Protein AF-A0A8T5LYR2-F1 (afdb_monomer)

Mean predicted aligned error: 3.95 Å

Structure (mmCIF, N/CA/C/O backbone):
data_AF-A0A8T5LYR2-F1
#
_entry.id   AF-A0A8T5LYR2-F1
#
loop_
_atom_site.group_PDB
_atom_site.id
_atom_site.type_symbol
_atom_site.label_atom_id
_atom_site.label_alt_id
_atom_site.label_comp_id
_atom_site.label_asym_id
_atom_site.label_entity_id
_atom_site.label_seq_id
_atom_site.pdbx_PDB_ins_code
_atom_site.Cartn_x
_atom_site.Cartn_y
_atom_site.Cartn_z
_atom_site.occupancy
_atom_site.B_iso_or_equiv
_atom_site.auth_seq_id
_atom_site.auth_comp_id
_atom_site.auth_asym_id
_atom_site.auth_atom_id
_atom_site.pdbx_PDB_model_num
ATOM 1 N N . MET A 1 1 ? -1.162 -0.592 -6.879 1.00 84.75 1 MET A N 1
ATOM 2 C CA . MET A 1 1 ? -0.625 -0.529 -5.488 1.00 84.75 1 MET A CA 1
ATOM 3 C C . MET A 1 1 ? -1.712 -0.674 -4.450 1.00 84.75 1 MET A C 1
ATOM 5 O O . MET A 1 1 ? -1.560 -1.513 -3.574 1.00 84.75 1 MET A O 1
ATOM 9 N N . TYR A 1 2 ? -2.795 0.098 -4.554 1.00 85.25 2 TYR A N 1
ATOM 10 C CA . TYR A 1 2 ? -3.949 -0.070 -3.677 1.00 85.25 2 TYR A CA 1
ATOM 11 C C . TYR A 1 2 ? -4.522 -1.492 -3.756 1.00 85.25 2 TYR A C 1
ATOM 13 O O . TYR A 1 2 ? -4.565 -2.163 -2.735 1.00 85.25 2 TYR A O 1
ATOM 21 N N . ASP A 1 3 ? -4.784 -2.014 -4.960 1.00 88.06 3 ASP A N 1
ATOM 22 C CA . ASP A 1 3 ? -5.318 -3.379 -5.131 1.00 88.06 3 ASP A CA 1
ATOM 23 C C . ASP A 1 3 ? -4.416 -4.459 -4.533 1.00 88.06 3 ASP A C 1
ATOM 25 O O . ASP A 1 3 ? -4.889 -5.409 -3.918 1.00 88.06 3 ASP A O 1
ATOM 29 N N . PHE A 1 4 ? -3.098 -4.295 -4.661 1.00 87.62 4 PHE A N 1
ATOM 30 C CA . PHE A 1 4 ? -2.125 -5.206 -4.063 1.00 87.62 4 PHE A CA 1
ATOM 31 C C . PHE A 1 4 ? -2.231 -5.220 -2.531 1.00 87.62 4 PHE A C 1
ATOM 33 O O . PHE A 1 4 ? -2.277 -6.290 -1.921 1.00 87.62 4 PHE A O 1
ATOM 40 N N . LEU A 1 5 ? -2.308 -4.040 -1.907 1.00 86.50 5 LEU A N 1
ATOM 41 C CA . LEU A 1 5 ? -2.493 -3.924 -0.460 1.00 86.50 5 LEU A CA 1
ATOM 42 C C . LEU A 1 5 ? -3.886 -4.418 -0.032 1.00 86.50 5 LEU A C 1
ATOM 44 O O . LEU A 1 5 ? -3.999 -5.074 0.997 1.00 86.50 5 LEU A O 1
ATOM 48 N N . CYS A 1 6 ? -4.922 -4.194 -0.846 1.00 87.69 6 CYS A N 1
ATOM 49 C CA . CYS A 1 6 ? -6.280 -4.704 -0.642 1.00 87.69 6 CYS A CA 1
ATOM 50 C C . CYS A 1 6 ? -6.382 -6.227 -0.743 1.00 87.69 6 CYS A C 1
ATOM 52 O O . CYS A 1 6 ? -7.204 -6.821 -0.051 1.00 87.69 6 CYS A O 1
ATOM 54 N N . LYS A 1 7 ? -5.563 -6.877 -1.574 1.00 88.75 7 LYS A N 1
ATOM 55 C CA . LYS A 1 7 ? -5.451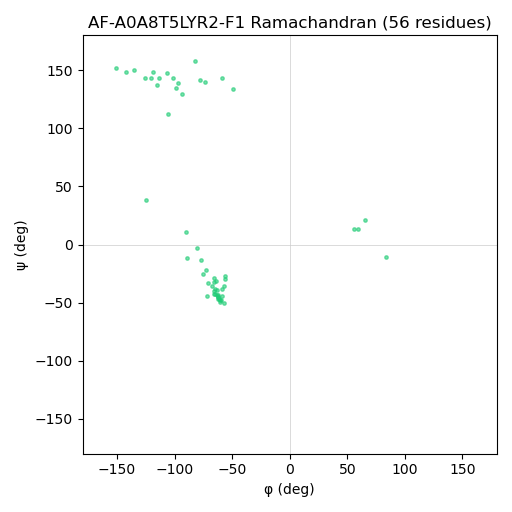 -8.344 -1.608 1.00 88.75 7 LYS A CA 1
ATOM 56 C C . LYS A 1 7 ? -4.701 -8.890 -0.390 1.00 88.75 7 LYS A C 1
ATOM 58 O O . LYS A 1 7 ? -4.889 -10.041 -0.021 1.00 88.75 7 LYS A O 1
ATOM 63 N N . ASN A 1 8 ? -3.893 -8.057 0.270 1.00 87.00 8 ASN A N 1
ATOM 64 C CA . ASN A 1 8 ? -3.016 -8.455 1.369 1.00 87.00 8 ASN A CA 1
ATOM 65 C C . ASN A 1 8 ? -3.236 -7.637 2.662 1.00 87.00 8 ASN A C 1
ATOM 67 O O . ASN A 1 8 ? -2.282 -7.338 3.381 1.00 87.00 8 ASN A O 1
ATOM 71 N N . ARG A 1 9 ? -4.490 -7.298 2.998 1.00 79.94 9 ARG A N 1
ATOM 72 C CA . ARG A 1 9 ? -4.841 -6.352 4.091 1.00 79.94 9 ARG A CA 1
ATOM 73 C C . ARG A 1 9 ? -4.288 -6.727 5.467 1.00 79.94 9 ARG A C 1
ATOM 75 O O . ARG A 1 9 ? -4.032 -5.870 6.3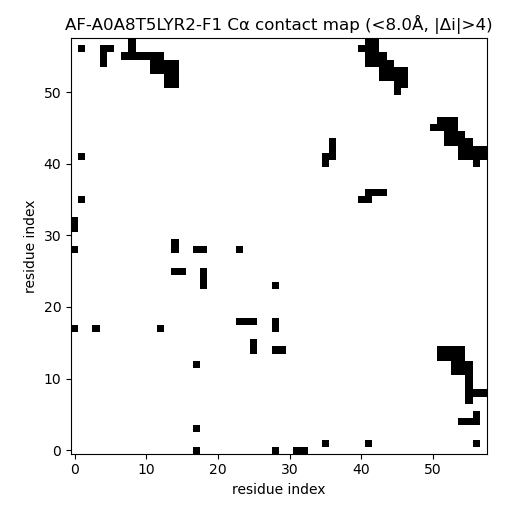04 1.00 79.94 9 ARG A O 1
ATOM 82 N N . LYS A 1 10 ? -4.057 -8.019 5.710 1.00 82.00 10 LYS A N 1
ATOM 83 C CA . LYS A 1 10 ? -3.556 -8.527 6.997 1.00 82.00 10 LYS A CA 1
ATOM 84 C C . LYS A 1 10 ? -2.054 -8.307 7.209 1.00 82.00 10 LYS A C 1
ATOM 86 O O . LYS A 1 10 ? -1.581 -8.467 8.332 1.00 82.00 10 LYS A O 1
ATOM 91 N N . LYS A 1 11 ? -1.290 -7.953 6.169 1.00 87.69 11 LYS A N 1
ATOM 92 C CA . LYS A 1 11 ? 0.175 -7.861 6.231 1.00 87.69 11 LYS A CA 1
ATOM 93 C C . LYS A 1 11 ? 0.673 -6.451 5.934 1.00 87.69 11 LYS A C 1
ATOM 95 O O . LYS A 1 11 ? 0.087 -5.691 5.171 1.00 87.69 11 LYS A O 1
ATOM 100 N N . TRP A 1 12 ? 1.784 -6.116 6.577 1.00 90.62 12 TRP A N 1
ATOM 101 C CA . TRP A 1 12 ? 2.520 -4.886 6.329 1.00 90.62 12 TRP A CA 1
ATOM 102 C C . TRP A 1 12 ? 3.609 -5.154 5.302 1.00 90.62 12 TRP A C 1
ATOM 104 O O . TRP A 1 12 ? 4.412 -6.059 5.515 1.00 90.62 12 TRP A O 1
ATOM 114 N N . PHE A 1 13 ? 3.684 -4.325 4.265 1.00 90.94 13 PHE A N 1
ATOM 115 C CA . PHE A 1 13 ? 4.692 -4.464 3.214 1.00 90.94 13 PHE A CA 1
ATOM 116 C C . PHE A 1 13 ? 5.562 -3.229 3.098 1.00 90.94 13 PHE A C 1
ATOM 118 O O . PHE A 1 13 ? 5.089 -2.103 3.228 1.00 90.94 13 PHE A O 1
ATOM 125 N N . THR A 1 14 ? 6.835 -3.432 2.814 1.00 91.00 14 THR A N 1
ATOM 126 C CA . THR A 1 14 ? 7.769 -2.383 2.418 1.00 91.00 14 THR A CA 1
ATOM 127 C C . THR A 1 14 ? 7.642 -2.084 0.927 1.00 91.00 14 THR A C 1
ATOM 129 O O . THR A 1 14 ? 7.206 -2.922 0.137 1.00 91.00 14 THR A O 1
ATOM 132 N N . SER A 1 15 ? 8.072 -0.894 0.502 1.00 89.44 15 SER A N 1
ATOM 133 C CA . SER A 1 15 ? 8.132 -0.546 -0.926 1.00 89.44 15 SER A CA 1
ATOM 134 C C . SER A 1 15 ? 8.979 -1.532 -1.742 1.00 89.44 15 SER A C 1
ATOM 136 O O . SER A 1 15 ? 8.672 -1.771 -2.908 1.00 89.44 15 SER A O 1
ATOM 138 N N . ARG A 1 16 ? 10.000 -2.146 -1.128 1.00 89.62 16 ARG A N 1
ATOM 139 C CA . ARG A 1 16 ? 10.861 -3.155 -1.758 1.00 89.62 16 ARG A CA 1
ATOM 140 C C . ARG A 1 16 ? 10.142 -4.487 -1.975 1.00 89.62 16 ARG A C 1
ATOM 142 O O . ARG A 1 16 ? 10.237 -5.041 -3.061 1.00 89.62 16 ARG A O 1
ATOM 149 N N . GLU A 1 17 ? 9.389 -4.965 -0.987 1.00 90.75 17 GLU A N 1
ATOM 150 C CA . GLU A 1 17 ? 8.587 -6.194 -1.121 1.00 90.75 17 GLU A CA 1
ATOM 151 C C . GLU A 1 17 ? 7.477 -6.028 -2.161 1.00 90.75 17 GLU A C 1
ATOM 153 O O . GLU A 1 17 ? 7.271 -6.905 -2.993 1.00 90.75 17 GLU A O 1
ATOM 158 N N . ILE A 1 18 ? 6.794 -4.877 -2.154 1.00 90.44 18 ILE A N 1
ATOM 159 C CA . ILE A 1 18 ? 5.754 -4.560 -3.143 1.00 90.44 18 ILE A CA 1
ATOM 160 C C . ILE A 1 18 ? 6.359 -4.514 -4.553 1.00 90.44 18 ILE A C 1
ATOM 162 O O . ILE A 1 18 ? 5.775 -5.044 -5.492 1.00 90.44 18 ILE A O 1
ATOM 166 N N . SER A 1 19 ? 7.530 -3.888 -4.695 1.00 92.38 19 SER A N 1
ATOM 167 C CA . SER A 1 19 ? 8.278 -3.827 -5.954 1.00 92.38 19 SER A CA 1
ATOM 168 C C . SER A 1 19 ? 8.641 -5.221 -6.464 1.00 92.38 19 SER A C 1
ATOM 170 O O . SER A 1 19 ? 8.359 -5.526 -7.619 1.00 92.38 19 SER A O 1
ATOM 172 N N . ALA A 1 20 ? 9.183 -6.079 -5.594 1.00 92.19 20 ALA A N 1
ATOM 173 C CA . ALA A 1 20 ? 9.560 -7.445 -5.942 1.00 92.19 20 ALA A CA 1
ATOM 174 C C . ALA A 1 20 ? 8.350 -8.298 -6.352 1.00 92.19 20 ALA A C 1
ATOM 176 O O . ALA A 1 20 ? 8.410 -8.992 -7.359 1.00 92.19 20 ALA A O 1
ATOM 177 N N . MET A 1 21 ? 7.234 -8.211 -5.619 1.00 90.38 21 MET A N 1
ATOM 178 C CA . MET A 1 21 ? 6.035 -8.994 -5.937 1.00 90.38 21 MET A CA 1
ATOM 179 C C . MET A 1 21 ? 5.306 -8.527 -7.195 1.00 90.38 21 MET A C 1
ATOM 181 O O . MET A 1 21 ? 4.694 -9.342 -7.876 1.00 90.38 21 MET A O 1
ATOM 185 N N . LEU A 1 22 ? 5.327 -7.227 -7.490 1.00 89.38 22 LEU A N 1
ATOM 186 C CA . LEU A 1 22 ? 4.671 -6.687 -8.682 1.00 89.38 22 LEU A CA 1
ATOM 187 C C . LEU A 1 22 ? 5.584 -6.669 -9.913 1.00 89.38 22 LEU A C 1
ATOM 189 O O . LEU A 1 22 ? 5.092 -6.404 -11.004 1.00 89.38 22 LEU A O 1
ATOM 193 N N . GLY A 1 23 ? 6.893 -6.895 -9.756 1.00 92.00 23 GLY A N 1
ATOM 194 C CA . GLY A 1 23 ? 7.868 -6.739 -10.842 1.00 92.00 23 GLY A CA 1
ATOM 195 C C . GLY A 1 23 ? 8.010 -5.289 -11.327 1.00 92.00 23 GLY A C 1
ATOM 196 O O . GLY A 1 23 ? 8.440 -5.042 -12.448 1.00 92.00 23 GLY A O 1
ATOM 197 N N . VAL A 1 24 ? 7.624 -4.312 -10.500 1.00 90.25 24 VAL A N 1
ATOM 198 C CA . VAL A 1 24 ? 7.613 -2.879 -10.843 1.00 90.25 24 VAL A CA 1
ATOM 199 C C . VAL A 1 24 ? 8.762 -2.174 -10.135 1.00 90.25 24 VAL A C 1
ATOM 201 O O . VAL A 1 24 ? 9.098 -2.518 -9.004 1.00 90.25 24 VAL A O 1
ATOM 204 N N . SER A 1 25 ? 9.334 -1.133 -10.746 1.00 92.31 25 SER A N 1
ATOM 205 C CA . SER A 1 25 ? 10.424 -0.364 -10.140 1.00 92.31 25 SER A CA 1
ATOM 206 C C . SER A 1 25 ? 10.042 0.274 -8.793 1.00 92.31 25 SER A C 1
ATOM 208 O O . SER A 1 25 ? 8.931 0.780 -8.591 1.00 92.31 25 SER A O 1
ATOM 210 N N . ILE A 1 26 ? 11.006 0.312 -7.867 1.00 90.25 26 ILE A N 1
ATOM 211 C CA . ILE A 1 26 ? 10.840 0.903 -6.527 1.00 90.25 26 ILE A CA 1
ATOM 212 C C . ILE A 1 26 ? 10.402 2.373 -6.613 1.00 90.25 26 ILE A C 1
ATOM 214 O O . ILE A 1 26 ? 9.598 2.827 -5.795 1.00 90.25 26 ILE A O 1
ATOM 218 N N . GLY A 1 27 ? 10.892 3.122 -7.607 1.00 90.38 27 GLY A N 1
ATOM 219 C CA . GLY A 1 27 ? 10.512 4.520 -7.831 1.00 90.38 27 GLY A CA 1
ATOM 220 C C . GLY A 1 27 ? 9.015 4.679 -8.109 1.00 90.38 27 GLY A C 1
ATOM 221 O O . GLY A 1 27 ? 8.337 5.448 -7.421 1.00 90.38 27 GLY A O 1
ATOM 222 N N . SER A 1 28 ? 8.474 3.881 -9.034 1.00 91.31 28 SER A N 1
ATOM 223 C CA . SER A 1 28 ? 7.042 3.871 -9.368 1.00 91.31 28 SER A CA 1
ATOM 224 C C . SER A 1 28 ? 6.176 3.435 -8.183 1.00 91.31 28 SER A C 1
ATOM 226 O O . SER A 1 28 ? 5.130 4.038 -7.909 1.00 91.31 28 SER A O 1
ATOM 228 N N . VAL A 1 29 ? 6.641 2.439 -7.419 1.00 92.31 29 VAL A N 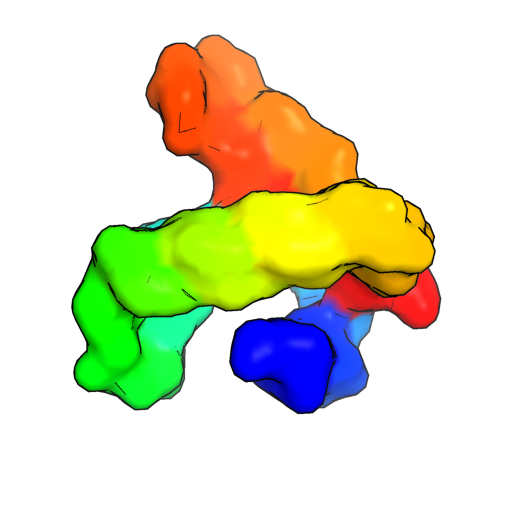1
ATOM 229 C CA . VAL A 1 29 ? 5.995 1.994 -6.173 1.00 92.31 29 VAL A CA 1
ATOM 230 C C . VAL A 1 29 ? 5.940 3.134 -5.158 1.00 92.31 29 VAL A C 1
ATOM 232 O O . VAL A 1 29 ? 4.880 3.430 -4.606 1.00 92.31 29 VAL A O 1
ATOM 235 N N . THR A 1 30 ? 7.058 3.826 -4.955 1.00 90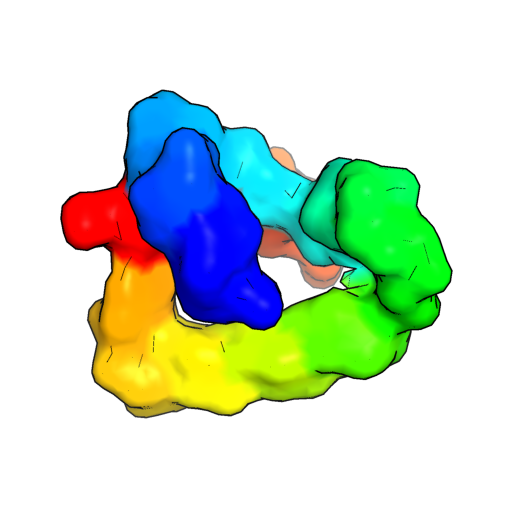.62 30 THR A N 1
ATOM 236 C CA . THR A 1 30 ? 7.183 4.912 -3.978 1.00 90.62 30 THR A CA 1
ATOM 237 C C . THR A 1 30 ? 6.306 6.106 -4.345 1.00 90.62 30 THR A C 1
ATOM 239 O O . THR A 1 30 ? 5.633 6.654 -3.471 1.00 90.62 30 THR A O 1
ATOM 242 N N . MET A 1 31 ? 6.255 6.489 -5.625 1.00 91.25 31 MET A N 1
ATOM 243 C CA . MET A 1 31 ? 5.370 7.556 -6.106 1.00 91.25 31 MET A CA 1
ATOM 244 C C . MET A 1 31 ? 3.894 7.213 -5.901 1.00 91.25 31 MET A C 1
ATOM 246 O O . MET A 1 31 ? 3.134 8.030 -5.378 1.00 91.25 31 MET A O 1
ATOM 250 N N . SER A 1 32 ? 3.497 5.986 -6.237 1.00 91.31 32 SER A N 1
ATOM 251 C CA . SER A 1 32 ? 2.121 5.516 -6.046 1.00 91.31 32 SER A CA 1
ATOM 252 C C . SER A 1 32 ? 1.730 5.500 -4.567 1.00 91.31 32 SER A C 1
ATOM 254 O O . SER A 1 32 ? 0.674 6.005 -4.195 1.00 91.31 32 SER A O 1
ATOM 256 N N . LEU A 1 33 ? 2.607 4.988 -3.698 1.00 90.31 33 LEU A N 1
ATOM 257 C CA . LEU A 1 33 ? 2.384 4.977 -2.252 1.00 90.31 33 LEU A CA 1
ATOM 258 C C . LEU A 1 33 ? 2.350 6.393 -1.673 1.00 90.31 33 LEU A C 1
ATOM 260 O O . LEU A 1 33 ? 1.517 6.667 -0.821 1.00 90.31 33 LEU A O 1
ATOM 264 N N . LYS A 1 34 ? 3.188 7.325 -2.149 1.00 90.00 34 LYS A N 1
ATOM 265 C CA . LYS A 1 34 ? 3.104 8.744 -1.759 1.00 90.00 34 LYS A CA 1
ATOM 266 C C . LYS A 1 34 ? 1.739 9.346 -2.100 1.00 90.00 34 LYS A C 1
ATOM 268 O O . LYS A 1 34 ? 1.178 10.032 -1.252 1.00 90.00 34 LYS A O 1
ATOM 273 N N . LYS A 1 35 ? 1.192 9.078 -3.294 1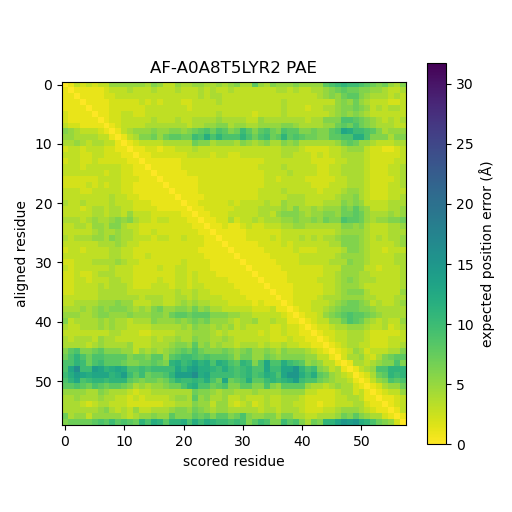.00 91.25 35 LYS A N 1
ATOM 274 C CA . LYS A 1 35 ? -0.159 9.533 -3.674 1.00 91.25 35 LYS A CA 1
ATOM 275 C C . LYS A 1 35 ? -1.226 8.940 -2.748 1.00 91.25 35 LYS A C 1
ATOM 277 O O . LYS A 1 35 ? -2.027 9.685 -2.202 1.00 91.25 35 LYS A O 1
ATOM 282 N N . LEU A 1 36 ? -1.168 7.634 -2.486 1.00 88.56 36 LEU A N 1
ATOM 283 C CA . LEU A 1 36 ? -2.109 6.944 -1.592 1.00 88.56 36 LEU A CA 1
ATOM 284 C C . LEU A 1 36 ? -2.002 7.388 -0.121 1.00 88.56 36 LEU A C 1
ATOM 286 O O . LEU A 1 36 ? -2.987 7.361 0.609 1.00 88.56 36 LEU A O 1
ATOM 290 N N . ARG A 1 37 ? -0.820 7.819 0.336 1.00 87.31 37 ARG A N 1
ATOM 291 C C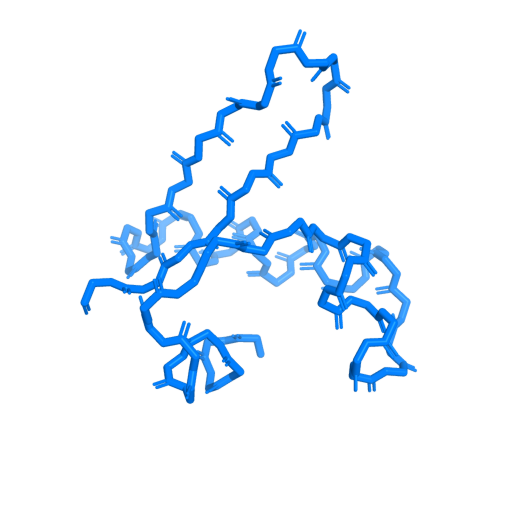A . ARG A 1 37 ? -0.664 8.431 1.667 1.00 87.31 37 ARG A CA 1
ATOM 292 C C . ARG A 1 37 ? -1.402 9.760 1.759 1.00 87.31 37 ARG A C 1
ATOM 294 O O . ARG A 1 37 ? -2.008 10.028 2.786 1.00 87.31 37 ARG A O 1
ATOM 301 N N . LYS A 1 38 ? -1.365 10.579 0.700 1.00 88.44 38 LYS A N 1
ATOM 302 C CA . LYS A 1 38 ? -2.079 11.867 0.672 1.00 88.44 38 LYS A CA 1
ATOM 303 C C . LYS A 1 38 ? -3.592 11.690 0.750 1.00 88.44 38 LYS A C 1
ATOM 305 O O . LYS A 1 38 ? -4.262 12.542 1.312 1.00 88.44 38 LYS A O 1
ATOM 310 N N . THR A 1 39 ? -4.118 10.590 0.216 1.00 86.50 39 THR A N 1
ATOM 311 C CA . THR A 1 39 ? -5.550 10.286 0.287 1.00 86.50 39 THR A CA 1
ATOM 312 C C . THR A 1 39 ? -5.974 9.671 1.625 1.00 86.50 39 THR A C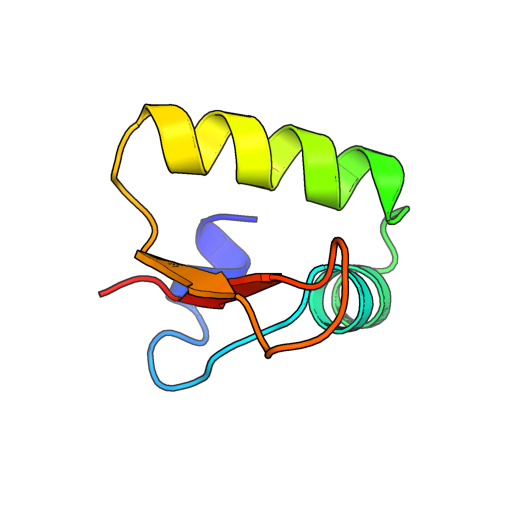 1
ATOM 314 O O . THR A 1 39 ? -7.157 9.429 1.815 1.00 86.50 39 THR A O 1
ATOM 317 N N . ASN A 1 40 ? -5.043 9.404 2.555 1.00 82.94 40 ASN A N 1
ATOM 318 C CA . ASN A 1 40 ? -5.288 8.722 3.838 1.00 82.94 40 ASN A CA 1
ATOM 319 C C . ASN A 1 40 ? -5.944 7.329 3.733 1.00 82.94 40 ASN A C 1
ATOM 321 O O . ASN A 1 40 ? -6.341 6.752 4.743 1.00 82.94 40 ASN A O 1
ATOM 325 N N . ILE A 1 41 ? -5.993 6.744 2.532 1.00 87.12 41 ILE A N 1
ATOM 326 C CA . ILE A 1 41 ? -6.609 5.432 2.285 1.00 87.12 41 ILE A CA 1
ATOM 327 C C . ILE A 1 41 ? -5.716 4.291 2.802 1.00 87.12 41 ILE A C 1
ATOM 329 O O . ILE A 1 41 ? -6.194 3.203 3.116 1.00 87.12 41 ILE A O 1
ATOM 333 N N . ILE A 1 42 ? -4.401 4.517 2.886 1.00 88.38 42 ILE A N 1
ATOM 334 C CA . ILE A 1 42 ? -3.441 3.510 3.350 1.00 88.38 42 ILE A CA 1
ATOM 335 C C . ILE A 1 42 ? -2.777 3.948 4.651 1.00 88.38 42 ILE A C 1
ATOM 337 O O . ILE A 1 42 ? -2.326 5.085 4.799 1.00 88.38 42 ILE A O 1
ATOM 341 N N . LYS A 1 43 ? -2.643 3.009 5.582 1.00 89.38 43 LYS A N 1
ATOM 342 C CA . LYS A 1 43 ? -1.832 3.183 6.781 1.00 89.38 43 LYS A CA 1
ATOM 343 C C . LYS A 1 43 ? -0.366 2.999 6.419 1.00 89.38 43 LYS A C 1
ATOM 345 O O . LYS A 1 43 ? 0.005 2.125 5.630 1.00 89.38 43 LYS A O 1
ATOM 350 N N . TYR A 1 44 ? 0.488 3.808 7.030 1.00 89.94 44 TYR A N 1
ATOM 351 C CA . TYR A 1 44 ? 1.930 3.671 6.911 1.00 89.94 44 TYR A CA 1
ATOM 352 C C . TYR A 1 44 ? 2.595 3.811 8.274 1.00 89.94 44 TYR A C 1
ATOM 354 O O . TYR A 1 44 ? 2.120 4.549 9.133 1.00 89.94 44 TYR A O 1
ATOM 362 N N . LYS A 1 45 ? 3.731 3.143 8.459 1.00 89.31 45 LYS A N 1
ATOM 363 C CA . LYS A 1 45 ? 4.586 3.330 9.635 1.00 89.31 45 LYS A CA 1
ATOM 364 C C . LYS A 1 45 ? 6.055 3.261 9.263 1.00 89.31 45 LYS A C 1
ATOM 366 O O . LYS A 1 45 ? 6.426 2.558 8.324 1.00 89.31 45 LYS A O 1
ATOM 371 N N . ASN A 1 46 ? 6.885 3.998 9.988 1.00 87.94 46 ASN A N 1
ATOM 372 C CA . ASN A 1 46 ? 8.332 3.895 9.851 1.00 87.94 46 ASN A CA 1
ATOM 373 C C . ASN A 1 46 ? 8.805 2.585 10.505 1.00 87.94 46 ASN A C 1
ATOM 375 O O . ASN A 1 46 ? 8.282 2.189 11.545 1.00 87.94 46 ASN A O 1
ATOM 379 N N . THR A 1 47 ? 9.763 1.891 9.895 1.00 82.50 47 THR A N 1
ATOM 380 C CA . THR A 1 47 ? 10.320 0.640 10.437 1.00 82.50 47 THR A CA 1
ATOM 381 C C . THR A 1 47 ? 11.524 0.860 11.354 1.00 82.50 47 THR A C 1
ATOM 383 O O . THR A 1 47 ? 12.241 -0.094 11.636 1.00 82.50 47 THR A O 1
ATOM 386 N N . GLY A 1 48 ? 11.809 2.104 11.750 1.00 78.88 48 GLY A N 1
ATOM 387 C CA . GLY A 1 48 ? 12.979 2.472 12.560 1.00 78.88 48 GLY A CA 1
ATOM 388 C C . GLY A 1 48 ? 14.265 2.676 11.749 1.00 78.88 48 GLY A C 1
ATOM 389 O O . GLY A 1 48 ? 15.231 3.228 12.262 1.00 78.88 48 GLY A O 1
ATOM 390 N N . LYS A 1 49 ? 14.274 2.308 10.461 1.00 77.12 49 LYS A N 1
ATOM 391 C CA . LYS A 1 49 ? 15.365 2.619 9.526 1.00 77.12 49 LYS A CA 1
ATOM 392 C C . LYS A 1 49 ? 15.005 3.855 8.711 1.00 77.12 49 LYS A C 1
ATOM 394 O O . LYS A 1 49 ? 13.868 3.985 8.252 1.00 77.12 49 LYS A O 1
ATOM 399 N N . ARG A 1 50 ? 15.981 4.745 8.484 1.00 73.12 50 ARG A N 1
ATOM 400 C CA . ARG A 1 50 ? 15.796 5.923 7.619 1.00 73.12 50 ARG A CA 1
ATOM 401 C C . ARG A 1 50 ? 15.173 5.500 6.285 1.00 73.12 50 ARG A C 1
ATOM 403 O O . ARG A 1 50 ? 15.577 4.510 5.680 1.00 73.12 50 ARG A O 1
ATOM 410 N N . ASN A 1 51 ? 14.158 6.250 5.860 1.00 70.50 51 ASN A N 1
ATOM 411 C CA . ASN A 1 51 ? 13.452 6.091 4.586 1.00 70.50 51 ASN A CA 1
ATOM 412 C C . ASN A 1 51 ? 12.778 4.729 4.338 1.00 70.50 51 ASN A C 1
ATOM 414 O O . ASN A 1 51 ? 12.348 4.466 3.216 1.00 70.50 51 ASN A O 1
ATOM 418 N N . THR A 1 52 ? 12.628 3.879 5.358 1.00 81.38 52 THR A N 1
ATOM 419 C CA . THR A 1 52 ? 11.940 2.590 5.217 1.00 81.38 52 THR A CA 1
ATOM 420 C C . THR A 1 52 ? 10.563 2.659 5.866 1.00 81.38 52 THR A C 1
ATOM 422 O O . THR A 1 52 ? 10.423 2.765 7.084 1.00 81.38 52 THR A O 1
ATOM 425 N N . PHE A 1 53 ? 9.526 2.590 5.035 1.00 86.56 53 PHE A N 1
ATOM 426 C CA . PHE A 1 53 ? 8.137 2.597 5.477 1.00 86.56 53 PHE A CA 1
ATOM 427 C C . PHE A 1 53 ? 7.478 1.254 5.180 1.00 86.56 53 PHE A C 1
ATOM 429 O O . PHE A 1 53 ? 7.731 0.635 4.146 1.00 86.56 53 PHE A O 1
ATOM 436 N N . LYS A 1 54 ? 6.609 0.832 6.094 1.00 88.69 54 LYS A N 1
ATOM 437 C CA . LYS A 1 54 ? 5.666 -0.264 5.905 1.00 88.69 54 LYS A CA 1
ATOM 438 C C . LYS A 1 54 ? 4.287 0.304 5.609 1.00 88.69 54 LYS A C 1
ATOM 440 O O . LYS A 1 54 ? 3.905 1.302 6.214 1.00 88.69 54 LYS A O 1
ATOM 445 N N . TYR A 1 55 ? 3.552 -0.360 4.729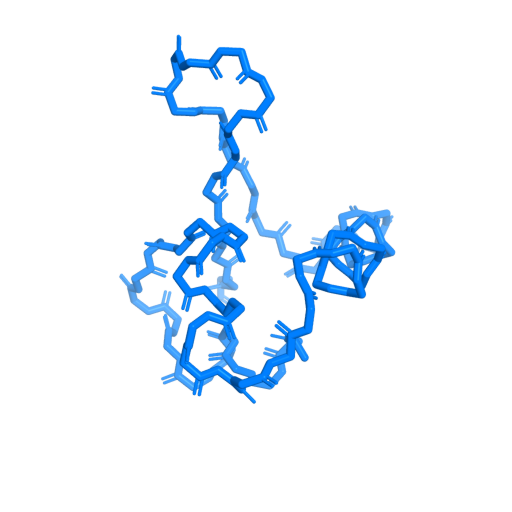 1.00 89.81 55 TYR A N 1
ATOM 446 C CA . TYR A 1 55 ? 2.247 0.046 4.224 1.00 89.81 55 TYR A CA 1
ATOM 447 C C . TYR A 1 55 ? 1.226 -1.073 4.420 1.00 89.81 55 TYR A C 1
ATOM 449 O O . TYR A 1 55 ? 1.568 -2.249 4.279 1.00 89.81 55 TYR A O 1
ATOM 457 N N . ARG A 1 56 ? -0.013 -0.696 4.737 1.00 86.62 56 ARG A N 1
ATOM 458 C CA . ARG A 1 56 ? -1.166 -1.592 4.879 1.00 86.62 56 ARG A CA 1
ATOM 459 C C . ARG A 1 56 ? -2.453 -0.836 4.523 1.00 86.62 56 ARG A C 1
ATOM 461 O O . ARG A 1 56 ? -2.518 0.378 4.693 1.00 86.62 56 ARG A O 1
ATOM 468 N N . VAL A 1 57 ? -3.462 -1.553 4.037 1.00 85.19 57 VAL A N 1
ATOM 469 C CA . VAL A 1 57 ? -4.851 -1.071 3.941 1.00 85.19 57 VAL A CA 1
ATOM 470 C C . VAL A 1 57 ? -5.627 -1.627 5.138 1.00 85.19 57 VAL A C 1
ATOM 472 O O . VAL A 1 57 ? -5.424 -2.796 5.476 1.00 85.19 57 VAL A O 1
ATOM 475 N N . ASP A 1 58 ? -6.425 -0.787 5.800 1.00 69.69 58 ASP A N 1
ATOM 476 C CA . ASP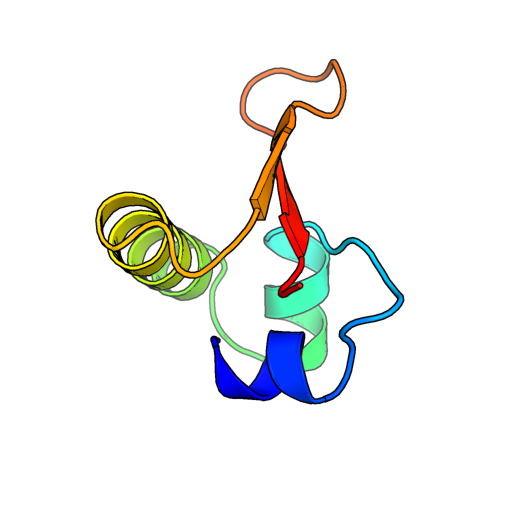 A 1 58 ? -7.396 -1.235 6.815 1.00 69.69 58 ASP A CA 1
ATOM 477 C C . ASP A 1 58 ? -8.625 -1.876 6.155 1.00 69.69 58 ASP A C 1
ATOM 479 O O . ASP A 1 58 ? -9.067 -1.362 5.101 1.00 69.69 58 ASP A O 1
#

Solvent-accessible surface area (backbone atoms only — not comparable to full-atom values): 3382 Å² total; per-residue (Å²): 108,68,66,61,30,64,76,39,44,93,48,75,41,37,51,64,57,51,15,65,76,68,75,43,58,54,66,62,42,47,54,53,50,53,55,38,48,75,68,64,68,38,51,73,45,75,71,86,48,90,97,39,45,33,37,29,27,129

Radius of gyration: 10.25 Å; Cα contacts (8 Å, |Δi|>4): 71; chains: 1; bounding box: 23×21×23 Å

Secondary structure (DSSP, 8-state):
-HHHHHHTTTS-EEHHHHHHHHT--HHHHHHHHHHHHHTT-SEEEE-SSTT-EEEE--

pLDDT: mean 87.27, std 5.08, range [69.69, 92.38]

Sequence (58 aa):
MYDFLCKNRKKWFTSREISAMLGVSIGSVTMSLKKLRKTNIIKYKNTGKRNTFKYRVD

Nearest PDB structures (foldseek):
  5eri-assembly1_A-2  TM=7.913E-01  e=3.140E-02  Clostridioides difficile
  1ku9-assembly1_B  TM=8.258E-01  e=3.587E-02  Methanocaldococcus jannaschii
  4ld5-assembly3_G  TM=7.931E-01  e=9.104E-02  Staphylococcus aureus
  4l9n-assembly1_B  TM=8.320E-01  e=1.771E-01  Staphylococcus aureus
  1ub9-assembly1_A-2  TM=7.860E-01  e=1.893E-01  Pyrococcus horikoshii OT3

Foldseek 3Di:
DVVVLVVVQVDWDKLVRVCVVVVHDSVVSVVVVVVVVVVVQKDWDAPPDPPIIIIHGD